Protein AF-A0A419F2Y9-F1 (afdb_monomer_lite)

Radius of gyration: 40.82 Å; chains: 1; bounding box: 80×75×94 Å

Sequence (169 aa):
MIDKDDFYKIDESPDYITRRKIWKKVERNIKPAGITFMNIHDSRSFYFGMAASFVLVFFLIGVYTSARALLYEVKPEEIKLNTAYQSAINEFERVVPSVISNIPQTSIRRSVVASKMEELNYINQAIDELKKENLNHDLSPLKQVSLRQLYINKLKTLQDILEQGEVTI

Secondary structure (DSSP, 8-state):
---GGGSS-GGGSPPHHHHHHHHHHHHHHS----S-SSHHHHHHHHHHHHHHHHHHHHHHHHHHHHHHHHHHHSS-HHHHHHHHHHHHHHHHHHHHHHHHHHS-TT-HHHHHHHH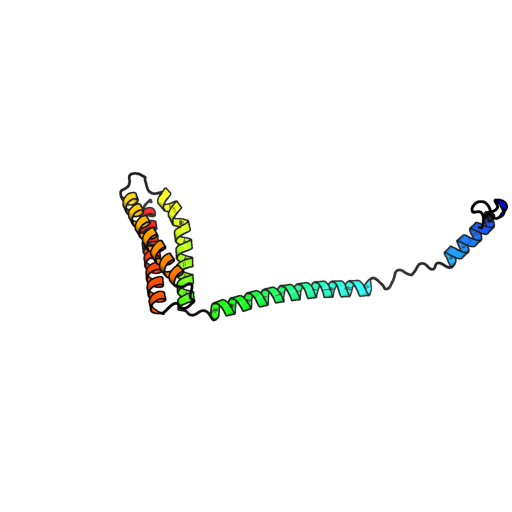HHHHHHHHHHHHHHHHHHGGGS---HHHHHHHHHHHHHHHHHHHHHHHHHH---

pLDDT: mean 75.85, std 11.87, range [41.72, 93.0]

Structure (mmCIF, N/CA/C/O backbone):
data_AF-A0A419F2Y9-F1
#
_entry.id   AF-A0A419F2Y9-F1
#
loop_
_atom_site.group_PDB
_atom_site.id
_atom_site.type_symbol
_atom_site.label_atom_id
_atom_site.label_alt_id
_atom_site.label_comp_id
_atom_site.label_asym_id
_atom_site.label_entity_id
_atom_site.label_seq_id
_atom_site.pdbx_PDB_ins_code
_atom_site.Cartn_x
_atom_site.Cartn_y
_atom_site.Cartn_z
_atom_site.occupancy
_atom_site.B_iso_or_equiv
_atom_site.auth_seq_id
_atom_site.auth_comp_id
_atom_site.auth_asym_id
_atom_site.auth_atom_id
_atom_site.pdbx_PDB_model_num
ATOM 1 N N . MET A 1 1 ? 48.147 50.603 -45.386 1.00 49.50 1 MET A N 1
ATOM 2 C CA . MET A 1 1 ? 46.690 50.548 -45.137 1.00 49.50 1 MET A CA 1
ATOM 3 C C . MET A 1 1 ? 46.022 51.067 -46.391 1.00 49.50 1 MET A C 1
ATOM 5 O O . MET A 1 1 ? 46.411 52.136 -46.832 1.00 49.50 1 MET A O 1
ATOM 9 N N . ILE A 1 2 ? 45.139 50.282 -47.011 1.00 53.03 2 ILE A N 1
ATOM 10 C CA . ILE A 1 2 ? 44.300 50.777 -48.111 1.00 53.03 2 ILE A CA 1
ATOM 11 C C . ILE A 1 2 ? 43.199 51.615 -47.462 1.00 53.03 2 ILE A C 1
ATOM 13 O O . ILE A 1 2 ? 42.577 51.149 -46.504 1.00 53.03 2 ILE A O 1
ATOM 17 N N . ASP A 1 3 ? 43.036 52.848 -47.930 1.00 58.25 3 ASP A N 1
ATOM 18 C CA . ASP A 1 3 ? 42.039 53.781 -47.417 1.00 58.25 3 ASP A CA 1
ATOM 19 C C . ASP A 1 3 ? 40.632 53.277 -47.767 1.00 58.25 3 ASP A C 1
ATOM 21 O O . ASP A 1 3 ? 40.381 52.841 -48.893 1.00 58.25 3 ASP A O 1
ATOM 25 N N . LYS A 1 4 ? 39.728 53.238 -46.784 1.00 59.19 4 LYS A N 1
ATOM 26 C CA . LYS A 1 4 ? 38.408 52.598 -46.947 1.00 59.19 4 LYS A CA 1
ATOM 27 C C . LYS A 1 4 ? 37.467 53.411 -47.833 1.00 59.19 4 LYS A C 1
ATOM 29 O O . LYS A 1 4 ? 36.574 52.823 -48.440 1.00 59.19 4 LYS A O 1
ATOM 34 N N . ASP A 1 5 ? 37.697 54.716 -47.922 1.00 60.28 5 ASP A N 1
ATOM 35 C CA . ASP A 1 5 ? 36.825 55.644 -48.642 1.00 60.28 5 ASP A CA 1
ATOM 36 C C . ASP A 1 5 ? 37.196 55.785 -50.128 1.00 60.28 5 ASP A C 1
ATOM 38 O O . ASP A 1 5 ? 36.435 56.361 -50.898 1.00 60.28 5 ASP A O 1
ATOM 42 N N . ASP A 1 6 ? 38.320 55.194 -50.551 1.00 57.56 6 ASP A N 1
ATOM 43 C CA . ASP A 1 6 ? 38.863 55.295 -51.916 1.00 57.56 6 ASP A CA 1
ATOM 44 C C . ASP A 1 6 ? 38.700 53.988 -52.722 1.00 57.56 6 ASP A C 1
ATOM 46 O O . ASP A 1 6 ? 39.213 53.844 -53.831 1.00 57.56 6 ASP A O 1
ATOM 50 N N . PHE A 1 7 ? 38.001 52.995 -52.157 1.00 60.75 7 PHE A N 1
ATOM 51 C CA . PHE A 1 7 ? 37.878 51.667 -52.769 1.00 60.75 7 PHE A CA 1
ATOM 52 C C . PHE A 1 7 ? 36.876 51.616 -53.932 1.00 60.75 7 PHE A C 1
ATOM 54 O O . PHE A 1 7 ? 36.939 50.698 -54.745 1.00 60.75 7 PHE A O 1
ATOM 61 N N . TYR A 1 8 ? 35.953 52.577 -54.008 1.00 62.91 8 TYR A N 1
ATOM 62 C CA . TYR A 1 8 ? 34.995 52.683 -55.104 1.00 62.91 8 TYR A CA 1
ATOM 63 C C . TYR A 1 8 ? 34.907 54.129 -55.560 1.00 62.91 8 TYR A C 1
ATOM 65 O O . TYR A 1 8 ? 34.386 54.984 -54.840 1.00 62.91 8 TYR A O 1
ATOM 73 N N . LYS A 1 9 ? 35.374 54.407 -56.774 1.00 62.81 9 LYS A N 1
ATOM 74 C CA . LYS A 1 9 ? 35.129 55.711 -57.391 1.00 62.81 9 LYS A CA 1
ATOM 75 C C . LYS A 1 9 ? 33.689 55.756 -57.908 1.00 62.81 9 LYS A C 1
ATOM 77 O O . LYS A 1 9 ? 33.123 54.746 -58.322 1.00 62.81 9 LYS A O 1
ATOM 82 N N . ILE A 1 10 ? 33.049 56.925 -57.852 1.00 59.78 10 ILE A N 1
ATOM 83 C CA . ILE A 1 10 ? 31.621 57.094 -58.202 1.00 59.78 10 ILE A CA 1
ATOM 84 C C . ILE A 1 10 ? 31.335 56.674 -59.666 1.00 59.78 10 ILE A C 1
ATOM 86 O O . ILE A 1 10 ? 30.229 56.234 -59.990 1.00 59.78 10 ILE A O 1
ATOM 90 N N . ASP A 1 11 ? 32.347 56.732 -60.533 1.00 61.72 11 ASP A N 1
ATOM 91 C CA . ASP A 1 11 ? 32.336 56.323 -61.942 1.00 61.72 11 ASP A CA 1
ATOM 92 C C . ASP A 1 11 ? 32.573 54.817 -62.182 1.00 61.72 11 ASP A C 1
ATOM 94 O O . ASP A 1 11 ? 32.365 54.336 -63.295 1.00 61.72 11 ASP A O 1
ATOM 98 N N . GLU A 1 12 ? 32.931 54.043 -61.155 1.00 64.94 12 GLU A N 1
ATOM 99 C CA . GLU A 1 12 ? 33.099 52.583 -61.241 1.00 64.94 12 GLU A CA 1
ATOM 100 C C . GLU A 1 12 ? 31.781 51.819 -61.036 1.00 64.94 12 GLU A C 1
ATOM 102 O O . GLU A 1 12 ? 31.725 50.591 -61.160 1.00 64.94 12 GLU A O 1
ATOM 107 N N . SER A 1 13 ? 30.685 52.529 -60.746 1.00 69.19 13 SER A N 1
ATOM 108 C CA . SER A 1 13 ? 29.366 51.910 -60.646 1.00 69.19 13 SER A CA 1
ATOM 109 C C . SER A 1 13 ? 28.850 51.506 -62.040 1.00 69.19 13 SER A C 1
ATOM 111 O O . SER A 1 13 ? 28.783 52.330 -62.954 1.00 69.19 13 SER A O 1
ATOM 113 N N . PRO A 1 14 ? 28.480 50.228 -62.262 1.00 73.19 14 PRO A N 1
ATOM 114 C CA . PRO A 1 14 ? 28.051 49.780 -63.578 1.00 73.19 14 PRO A CA 1
ATOM 115 C C . PRO A 1 14 ? 26.749 50.472 -63.983 1.00 73.19 14 PRO A C 1
ATOM 117 O O . PRO A 1 14 ? 25.767 50.472 -63.233 1.00 73.19 14 PRO A O 1
ATOM 120 N N . ASP A 1 15 ? 26.726 50.985 -65.214 1.00 78.19 15 ASP A N 1
ATOM 121 C CA . ASP A 1 15 ? 25.536 51.596 -65.799 1.00 78.19 15 ASP A CA 1
ATOM 122 C C . ASP A 1 15 ? 24.324 50.639 -65.754 1.00 78.19 15 ASP A C 1
ATOM 124 O O . ASP A 1 15 ? 24.452 49.406 -65.697 1.00 78.19 15 ASP A O 1
ATOM 128 N N . TYR A 1 16 ? 23.114 51.201 -65.767 1.00 80.75 16 TYR A N 1
ATOM 129 C CA . TYR A 1 16 ? 21.852 50.482 -65.596 1.00 80.75 16 TYR A CA 1
ATOM 130 C C . TYR A 1 16 ? 21.733 49.260 -66.518 1.00 80.75 16 TYR A C 1
ATOM 132 O O . TYR A 1 16 ? 21.323 48.179 -66.078 1.00 80.75 16 TYR A O 1
ATOM 140 N N . ILE A 1 17 ? 22.159 49.399 -67.775 1.00 83.56 17 ILE A N 1
ATOM 141 C CA . ILE A 1 17 ? 22.126 48.322 -68.772 1.00 83.56 17 ILE A CA 1
ATOM 142 C C . ILE A 1 17 ? 23.063 47.174 -68.370 1.00 83.56 17 ILE A C 1
ATOM 144 O O . ILE A 1 17 ? 22.689 45.998 -68.453 1.00 83.56 17 ILE A O 1
ATOM 148 N N . THR A 1 18 ? 24.266 47.499 -67.901 1.00 82.06 18 THR A N 1
ATOM 149 C CA . THR A 1 18 ? 25.287 46.529 -67.485 1.00 82.06 18 THR A CA 1
ATOM 150 C C . THR A 1 18 ? 24.846 45.779 -66.233 1.00 82.06 18 THR A C 1
ATOM 152 O O . THR A 1 18 ? 24.871 44.547 -66.209 1.00 82.06 18 THR A O 1
ATOM 155 N N . ARG A 1 19 ? 24.317 46.492 -65.235 1.00 84.12 19 ARG A N 1
ATOM 156 C CA . ARG A 1 19 ? 23.750 45.903 -64.014 1.00 84.12 19 ARG A CA 1
ATOM 157 C C . ARG A 1 19 ? 22.607 44.932 -64.315 1.00 84.12 19 ARG A C 1
ATOM 159 O O . ARG A 1 19 ? 22.571 43.837 -63.758 1.00 84.12 19 ARG A O 1
ATOM 166 N N . ARG A 1 20 ? 21.704 45.282 -65.238 1.00 85.69 20 ARG A N 1
ATOM 167 C CA . ARG A 1 20 ? 20.599 44.397 -65.646 1.00 85.69 20 ARG A CA 1
ATOM 168 C C . ARG A 1 20 ? 21.101 43.131 -66.344 1.00 85.69 20 ARG A C 1
ATOM 170 O O . ARG A 1 20 ? 20.561 42.052 -66.108 1.00 85.69 20 ARG A O 1
ATOM 177 N N . LYS A 1 21 ? 22.144 43.234 -67.177 1.00 84.94 21 LYS A N 1
ATOM 178 C CA . LYS A 1 21 ? 22.781 42.065 -67.811 1.00 84.94 21 LYS A CA 1
ATOM 179 C C . LYS A 1 21 ? 23.440 41.149 -66.781 1.00 84.94 21 LYS A C 1
ATOM 181 O O . LYS A 1 21 ? 23.283 39.935 -66.892 1.00 84.94 21 LYS A O 1
ATOM 186 N N . ILE A 1 22 ? 24.131 41.714 -65.788 1.00 84.06 22 ILE A N 1
ATOM 187 C CA . ILE A 1 22 ? 24.742 40.951 -64.689 1.00 84.06 22 ILE A CA 1
ATOM 188 C C . ILE A 1 22 ? 23.655 40.209 -63.911 1.00 84.06 22 ILE A C 1
ATOM 190 O O . ILE A 1 22 ? 23.729 38.988 -63.800 1.00 84.06 22 ILE A O 1
ATOM 194 N N . TRP A 1 23 ? 22.600 40.904 -63.477 1.00 84.44 23 TRP A N 1
ATOM 195 C CA . TRP A 1 23 ? 21.504 40.283 -62.731 1.00 84.44 23 TRP A CA 1
ATOM 196 C C . TRP A 1 23 ? 20.787 39.187 -63.513 1.00 84.44 23 TRP A C 1
ATOM 198 O O . TRP A 1 23 ? 20.579 38.105 -62.979 1.00 84.44 23 TRP A O 1
ATOM 208 N N . LYS A 1 24 ? 20.518 39.399 -64.804 1.00 82.56 24 LYS A N 1
ATOM 209 C CA . LYS A 1 24 ? 19.914 38.372 -65.664 1.00 82.56 24 LYS A CA 1
ATOM 210 C C . LYS A 1 24 ? 20.816 37.142 -65.826 1.00 82.56 24 LYS A C 1
ATOM 212 O O . LYS A 1 24 ? 20.329 36.029 -65.998 1.00 82.56 24 LYS A O 1
ATOM 217 N N . LYS A 1 25 ? 22.140 37.325 -65.791 1.00 82.12 25 LYS A N 1
ATOM 218 C CA . LYS A 1 25 ? 23.118 36.229 -65.868 1.00 82.12 25 LYS A CA 1
ATOM 219 C C . LYS A 1 25 ? 23.219 35.474 -64.540 1.00 82.12 25 LYS A C 1
ATOM 221 O O . LYS A 1 25 ? 23.342 34.255 -64.560 1.00 82.12 25 LYS A O 1
ATOM 226 N N . VAL A 1 26 ? 23.128 36.185 -63.417 1.00 78.75 26 VAL A N 1
ATOM 227 C CA . VAL A 1 26 ? 23.051 35.609 -62.067 1.00 78.75 26 VAL A CA 1
ATOM 228 C C . VAL A 1 26 ? 21.770 34.792 -61.924 1.00 78.75 26 VAL A C 1
ATOM 230 O O . VAL A 1 26 ? 21.848 33.608 -61.630 1.00 78.75 26 VAL A O 1
ATOM 233 N N . GLU A 1 27 ? 20.618 35.365 -62.259 1.00 77.44 27 GLU A N 1
ATOM 234 C CA . GLU A 1 27 ? 19.319 34.684 -62.241 1.00 77.44 27 GLU A CA 1
ATOM 235 C C . GLU A 1 27 ? 19.310 33.432 -63.131 1.00 77.44 27 GLU A C 1
ATOM 237 O O . GLU A 1 27 ? 18.818 32.384 -62.732 1.00 77.44 27 GLU A O 1
ATOM 242 N N . ARG A 1 28 ? 19.935 33.493 -64.315 1.00 73.75 28 ARG A N 1
ATOM 243 C CA . ARG A 1 28 ? 20.032 32.335 -65.218 1.00 73.75 28 ARG A CA 1
ATOM 244 C C . ARG A 1 28 ? 20.967 31.230 -64.709 1.00 73.75 28 ARG A C 1
ATOM 246 O O . ARG A 1 28 ? 20.802 30.076 -65.098 1.00 73.75 28 ARG A O 1
ATOM 253 N N . ASN A 1 29 ? 21.968 31.575 -63.901 1.00 71.69 29 ASN A N 1
ATOM 254 C CA . ASN A 1 29 ? 22.950 30.625 -63.369 1.00 71.69 29 ASN A CA 1
ATOM 255 C C . ASN A 1 29 ? 22.582 30.098 -61.978 1.00 71.69 29 ASN A C 1
ATOM 257 O O . ASN A 1 29 ? 23.028 29.014 -61.603 1.00 71.69 29 ASN A O 1
ATOM 261 N N . ILE A 1 30 ? 21.736 30.814 -61.239 1.00 69.88 30 ILE A N 1
ATOM 262 C CA . ILE A 1 30 ? 21.064 30.295 -60.054 1.00 69.88 30 ILE A CA 1
ATOM 263 C C . ILE A 1 30 ? 19.905 29.439 -60.562 1.00 69.88 30 ILE A C 1
ATOM 265 O O . ILE A 1 30 ? 18.776 29.895 -60.713 1.00 69.88 30 ILE A O 1
ATOM 269 N N . LYS A 1 31 ? 20.186 28.170 -60.872 1.00 61.38 31 LYS A N 1
ATOM 270 C CA . LYS A 1 31 ? 19.106 27.192 -61.025 1.00 61.38 31 LYS A CA 1
ATOM 271 C C . LYS A 1 31 ? 18.320 27.198 -59.707 1.00 61.38 31 LYS A C 1
ATOM 273 O O . LYS A 1 31 ? 18.958 26.998 -58.670 1.00 61.38 31 LYS A O 1
ATOM 278 N N . PRO A 1 32 ? 16.987 27.389 -59.693 1.00 59.78 32 PRO A N 1
ATOM 279 C CA . PRO A 1 32 ? 16.234 27.036 -58.503 1.00 59.78 32 PRO A CA 1
ATOM 280 C C . PRO A 1 32 ? 16.514 25.553 -58.274 1.00 59.78 32 PRO A C 1
ATOM 282 O O . PRO A 1 32 ? 16.298 24.736 -59.173 1.00 59.78 32 PRO A O 1
ATOM 285 N N . ALA A 1 33 ? 17.101 25.213 -57.126 1.00 57.31 33 ALA A N 1
ATOM 286 C CA . ALA A 1 33 ? 17.234 23.823 -56.728 1.00 57.31 33 ALA A CA 1
ATOM 287 C C . ALA A 1 33 ? 15.823 23.232 -56.799 1.00 57.31 33 ALA A C 1
ATOM 289 O O . ALA A 1 33 ? 14.927 23.684 -56.087 1.00 57.31 33 ALA A O 1
ATOM 290 N N . GLY A 1 34 ? 15.598 22.331 -57.758 1.00 52.28 34 GLY A N 1
ATOM 291 C CA . GLY A 1 34 ? 14.286 21.750 -57.989 1.00 52.28 34 GLY A CA 1
ATOM 292 C C . GLY A 1 34 ? 13.771 21.179 -56.677 1.00 52.28 34 GLY A C 1
ATOM 293 O O . GLY A 1 34 ? 14.432 20.342 -56.065 1.00 52.28 34 GLY A O 1
ATOM 294 N N . ILE A 1 35 ? 12.611 21.657 -56.234 1.00 58.84 35 ILE A N 1
ATOM 295 C CA . ILE A 1 35 ? 11.915 21.156 -55.050 1.00 58.84 35 ILE A CA 1
ATOM 296 C C . ILE A 1 35 ? 11.351 19.786 -55.407 1.00 58.84 35 ILE A C 1
ATOM 298 O O . ILE A 1 35 ? 10.186 19.640 -55.749 1.00 58.84 35 ILE A O 1
ATOM 302 N N . THR A 1 36 ? 12.195 18.769 -55.401 1.00 55.53 36 THR A N 1
ATOM 303 C CA . THR A 1 36 ? 11.766 17.377 -55.509 1.00 55.53 36 THR A CA 1
ATOM 304 C C . THR A 1 36 ? 12.929 16.533 -55.023 1.00 55.53 36 THR A C 1
ATOM 306 O O . THR A 1 36 ? 14.052 16.797 -55.420 1.00 55.53 36 THR A O 1
ATOM 309 N N . PHE A 1 37 ? 12.654 15.560 -54.153 1.00 50.97 37 PHE A N 1
ATOM 310 C CA . PHE A 1 37 ? 13.553 14.548 -53.561 1.00 50.97 37 PHE A CA 1
ATOM 311 C C . PHE A 1 37 ? 13.876 14.658 -52.061 1.00 50.97 37 PHE A C 1
ATOM 313 O O . PHE A 1 37 ? 14.186 13.620 -51.486 1.00 50.97 37 PHE A O 1
ATOM 320 N N . MET A 1 38 ? 13.683 15.792 -51.370 1.00 50.91 38 MET A N 1
ATOM 321 C CA . MET A 1 38 ? 13.894 15.822 -49.902 1.00 50.91 38 MET A CA 1
ATOM 322 C C . MET A 1 38 ? 12.679 15.378 -49.060 1.00 50.91 38 MET A C 1
ATOM 324 O O . MET A 1 38 ? 12.865 14.868 -47.964 1.00 50.91 38 MET A O 1
ATOM 328 N N . ASN A 1 39 ? 11.447 15.423 -49.586 1.00 52.47 39 ASN A N 1
ATOM 329 C CA . ASN A 1 39 ? 10.238 15.118 -48.789 1.00 52.47 39 ASN A CA 1
ATOM 330 C C . ASN A 1 39 ? 9.806 13.634 -48.763 1.00 52.47 39 ASN A C 1
ATOM 332 O O . ASN A 1 39 ? 8.973 13.242 -47.943 1.00 52.47 39 ASN A O 1
ATOM 336 N N . ILE A 1 40 ? 10.331 12.785 -49.654 1.00 55.88 40 ILE A N 1
ATOM 337 C CA . ILE A 1 40 ? 9.897 11.373 -49.759 1.00 55.88 40 ILE A CA 1
ATOM 338 C C . ILE A 1 40 ? 10.677 10.473 -48.787 1.00 55.88 40 ILE A C 1
ATOM 340 O O . ILE A 1 40 ? 10.147 9.475 -48.301 1.00 55.88 40 ILE A O 1
ATOM 344 N N . HIS A 1 41 ? 11.925 10.830 -48.475 1.00 54.81 41 HIS A N 1
ATOM 345 C CA . HIS A 1 41 ? 12.741 10.076 -47.524 1.00 54.81 41 HIS A CA 1
ATOM 346 C C . HIS A 1 41 ? 12.406 10.438 -46.069 1.00 54.81 41 HIS A C 1
ATOM 348 O O . HIS A 1 41 ? 12.354 9.551 -45.221 1.00 54.81 41 HIS A O 1
ATOM 354 N N . ASP A 1 42 ? 12.090 11.712 -45.811 1.00 58.91 42 ASP A N 1
ATOM 355 C CA . ASP A 1 42 ? 11.847 12.248 -44.465 1.00 58.91 42 ASP A CA 1
ATOM 356 C C . ASP A 1 42 ? 10.512 11.772 -43.856 1.00 58.91 42 ASP A C 1
ATOM 358 O O . ASP A 1 42 ? 10.394 11.470 -42.667 1.00 58.91 42 ASP A O 1
ATOM 362 N N . SER A 1 43 ? 9.496 11.587 -44.703 1.00 63.59 43 SER A N 1
ATOM 363 C CA . SER A 1 43 ? 8.190 11.072 -44.278 1.00 63.59 43 SER A CA 1
ATOM 364 C C . SER A 1 43 ? 8.254 9.605 -43.843 1.00 63.59 43 SER A C 1
AT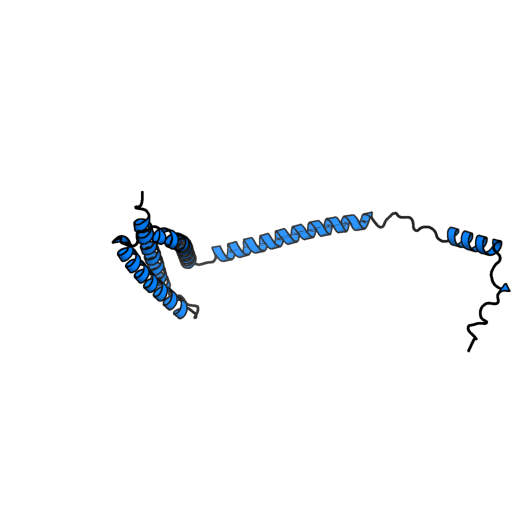OM 366 O O . SER A 1 43 ? 7.617 9.230 -42.862 1.00 63.59 43 SER A O 1
ATOM 368 N N . ARG A 1 44 ? 9.066 8.765 -44.501 1.00 71.06 44 ARG A N 1
ATOM 369 C CA . ARG A 1 44 ? 9.251 7.360 -44.093 1.00 71.06 44 ARG A CA 1
ATOM 370 C C . ARG A 1 44 ? 9.933 7.256 -42.732 1.00 71.06 44 ARG A C 1
ATOM 372 O O . ARG A 1 44 ? 9.448 6.513 -41.884 1.00 71.06 44 ARG A O 1
ATOM 379 N N . SER A 1 45 ? 11.005 8.016 -42.500 1.00 71.25 45 SER A N 1
ATOM 380 C CA . SER A 1 45 ? 11.664 8.082 -41.188 1.00 71.25 45 SER A CA 1
ATOM 381 C C . SER A 1 45 ? 10.732 8.597 -40.094 1.00 71.25 45 SER A C 1
ATOM 383 O O . SER A 1 45 ? 10.785 8.089 -38.976 1.00 71.25 45 SER A O 1
ATOM 385 N N . PHE A 1 46 ? 9.825 9.524 -40.415 1.00 74.12 46 PHE A N 1
ATOM 386 C CA . PHE A 1 46 ? 8.802 9.991 -39.481 1.00 74.12 46 PHE A CA 1
ATOM 387 C C . PHE A 1 46 ? 7.829 8.871 -39.064 1.00 74.12 46 PHE A C 1
ATOM 389 O O . PHE A 1 46 ? 7.605 8.664 -37.870 1.00 74.12 46 PHE A O 1
ATOM 396 N N . TYR A 1 47 ? 7.315 8.079 -40.015 1.00 81.06 47 TYR A N 1
ATOM 397 C CA . TYR A 1 47 ? 6.450 6.931 -39.700 1.00 81.06 47 TYR A CA 1
ATOM 398 C C . TYR A 1 47 ? 7.189 5.831 -38.929 1.00 81.06 47 TYR A C 1
ATOM 400 O O . TYR A 1 47 ? 6.627 5.261 -37.992 1.00 81.06 47 TYR A O 1
ATOM 408 N N . PHE A 1 48 ? 8.454 5.559 -39.265 1.00 83.62 48 PHE A N 1
ATOM 409 C CA . PHE A 1 48 ? 9.279 4.615 -38.506 1.00 83.62 48 PHE A CA 1
ATOM 410 C C . PHE A 1 48 ? 9.551 5.103 -37.077 1.00 83.62 48 PHE A C 1
ATOM 412 O O . PHE A 1 48 ? 9.482 4.302 -36.148 1.00 83.62 48 PHE A O 1
ATOM 419 N N . GLY A 1 49 ? 9.789 6.402 -36.874 1.00 81.38 49 GLY A N 1
ATOM 420 C CA . GLY A 1 49 ? 9.954 6.997 -35.544 1.00 81.38 49 GLY A CA 1
ATOM 421 C C . GLY A 1 49 ? 8.685 6.913 -34.691 1.00 81.38 49 GLY A C 1
ATOM 422 O O . GLY A 1 49 ? 8.737 6.564 -33.509 1.00 81.38 49 GLY A O 1
ATOM 423 N N . MET A 1 50 ? 7.525 7.159 -35.304 1.00 86.06 50 MET A N 1
ATOM 424 C CA . MET A 1 50 ? 6.228 7.011 -34.643 1.00 86.06 50 MET A CA 1
ATOM 425 C C . MET A 1 50 ? 5.947 5.544 -34.277 1.00 86.06 50 MET A C 1
ATOM 427 O O . MET A 1 50 ? 5.583 5.254 -33.138 1.00 86.06 50 MET A O 1
ATOM 431 N N . ALA A 1 51 ? 6.192 4.602 -35.193 1.00 88.81 51 ALA A N 1
ATOM 432 C CA . ALA A 1 51 ? 6.057 3.172 -34.920 1.00 88.81 51 ALA A CA 1
ATOM 433 C C . ALA A 1 51 ? 7.007 2.704 -33.804 1.00 88.81 51 ALA A C 1
ATOM 435 O O . ALA A 1 51 ? 6.582 1.994 -32.895 1.00 88.81 51 ALA A O 1
ATOM 436 N N . ALA A 1 52 ? 8.266 3.151 -33.817 1.00 90.00 52 ALA A N 1
ATOM 437 C CA . ALA A 1 52 ? 9.239 2.836 -32.772 1.00 90.00 52 ALA A CA 1
ATOM 438 C C . ALA A 1 52 ? 8.805 3.364 -31.397 1.00 90.00 52 ALA A C 1
ATOM 440 O O . ALA A 1 52 ? 8.997 2.683 -30.392 1.00 90.00 52 ALA A O 1
ATOM 441 N N . SER A 1 53 ? 8.160 4.532 -31.352 1.00 89.62 53 SER A N 1
ATOM 442 C CA . SER A 1 53 ? 7.611 5.101 -30.118 1.00 89.62 53 SER A CA 1
ATOM 443 C C . SER A 1 53 ? 6.477 4.239 -29.559 1.00 89.62 53 SER A C 1
ATOM 445 O O . SER A 1 53 ? 6.470 3.937 -28.368 1.00 89.62 53 SER A O 1
ATOM 447 N N . PHE A 1 54 ? 5.564 3.762 -30.411 1.00 91.31 54 PHE A N 1
ATOM 448 C CA . PHE A 1 54 ? 4.531 2.814 -29.985 1.00 91.31 54 PHE A CA 1
ATOM 449 C C . PHE A 1 54 ? 5.132 1.498 -29.490 1.00 91.31 54 PHE A C 1
ATOM 451 O O . PHE A 1 54 ? 4.739 1.018 -28.430 1.00 91.31 54 PHE A O 1
ATOM 458 N N . VAL A 1 55 ? 6.119 0.942 -30.198 1.00 91.94 55 VAL A N 1
ATOM 459 C CA . VAL A 1 55 ? 6.824 -0.276 -29.766 1.00 91.94 55 VAL A CA 1
ATOM 460 C C . VAL A 1 55 ? 7.487 -0.072 -28.404 1.00 91.94 55 VAL A C 1
ATOM 462 O O . VAL A 1 55 ? 7.355 -0.931 -27.540 1.00 91.94 55 VAL A O 1
ATOM 465 N N . LEU A 1 56 ? 8.132 1.073 -28.172 1.00 92.19 56 LEU A N 1
ATOM 466 C CA . LEU A 1 56 ? 8.728 1.414 -26.878 1.00 92.19 56 LEU A CA 1
ATOM 467 C C . LEU A 1 56 ? 7.683 1.516 -25.767 1.00 92.19 56 LEU A C 1
ATOM 469 O O . LEU A 1 56 ? 7.895 0.983 -24.682 1.00 92.19 56 LEU A O 1
ATOM 473 N N . VAL A 1 57 ? 6.545 2.160 -26.030 1.00 92.81 57 VAL A N 1
ATOM 474 C CA . VAL A 1 57 ? 5.450 2.274 -25.057 1.00 92.81 57 VAL A CA 1
ATOM 475 C C . VAL A 1 57 ? 4.892 0.894 -24.711 1.00 92.81 57 VAL A C 1
ATOM 477 O O . VAL A 1 57 ? 4.792 0.556 -23.533 1.00 92.81 57 VAL A O 1
ATOM 480 N N . PHE A 1 58 ? 4.588 0.063 -25.710 1.00 91.19 58 PHE A N 1
ATOM 481 C CA . PHE A 1 58 ? 4.103 -1.297 -25.471 1.00 91.19 58 PHE A CA 1
ATOM 482 C C . PHE A 1 58 ? 5.148 -2.174 -24.783 1.00 91.19 58 PHE A C 1
ATOM 484 O O . PHE A 1 58 ? 4.792 -2.964 -23.912 1.00 91.19 58 PHE A O 1
ATOM 491 N N . PHE A 1 59 ? 6.429 -2.003 -25.106 1.00 93.00 59 PHE A N 1
ATOM 492 C CA . PHE A 1 59 ? 7.519 -2.690 -24.427 1.00 93.00 59 PHE A CA 1
ATOM 493 C C . PHE A 1 59 ? 7.605 -2.284 -22.953 1.00 93.00 59 PHE A C 1
ATOM 495 O O . PHE A 1 59 ? 7.645 -3.152 -22.088 1.00 93.00 59 PHE A O 1
ATOM 502 N N . LEU A 1 60 ? 7.556 -0.987 -22.639 1.00 91.44 60 LEU A N 1
ATOM 503 C CA . LEU A 1 60 ? 7.568 -0.497 -21.258 1.00 91.44 60 LEU A CA 1
ATOM 504 C C . LEU A 1 60 ? 6.354 -0.991 -20.465 1.00 91.44 60 LEU A C 1
ATOM 506 O O . LEU A 1 60 ? 6.506 -1.428 -19.326 1.00 91.44 60 LEU A O 1
ATOM 510 N N . ILE A 1 61 ? 5.163 -0.986 -21.069 1.00 91.25 61 ILE A N 1
ATOM 511 C CA . ILE A 1 61 ? 3.948 -1.537 -20.452 1.00 91.25 61 ILE A CA 1
ATOM 512 C C . ILE A 1 61 ? 4.093 -3.051 -20.240 1.00 91.25 61 ILE A C 1
ATOM 514 O O . ILE A 1 61 ? 3.757 -3.558 -19.169 1.00 91.25 61 ILE A O 1
ATOM 518 N N . GLY A 1 62 ? 4.622 -3.779 -21.224 1.00 85.62 62 GLY A N 1
ATOM 519 C CA . GLY A 1 62 ? 4.866 -5.219 -21.145 1.00 85.62 62 GLY A CA 1
ATOM 520 C C . GLY A 1 62 ? 5.867 -5.585 -20.049 1.00 85.62 62 GLY A C 1
ATOM 521 O O . GLY A 1 62 ? 5.605 -6.473 -19.240 1.00 85.62 62 GLY A O 1
ATOM 522 N N . VAL A 1 63 ? 6.978 -4.852 -19.956 1.00 88.50 63 VAL A N 1
ATOM 523 C CA . VAL A 1 63 ? 7.975 -5.010 -18.889 1.00 88.50 63 VAL A CA 1
ATOM 524 C C . VAL A 1 63 ? 7.360 -4.685 -17.532 1.00 88.50 63 VAL A C 1
ATOM 526 O O . VAL A 1 63 ? 7.511 -5.471 -16.603 1.00 88.50 63 VAL A O 1
ATOM 529 N N . TYR A 1 64 ? 6.623 -3.579 -17.406 1.00 86.62 64 TYR A N 1
ATOM 530 C CA . TYR A 1 64 ? 5.980 -3.192 -16.150 1.00 86.62 64 TYR A CA 1
ATOM 531 C C . TYR A 1 64 ? 4.967 -4.240 -15.670 1.00 86.62 64 TYR A C 1
ATOM 533 O O . TYR A 1 64 ? 4.983 -4.645 -14.508 1.00 86.62 64 TYR A O 1
ATOM 541 N N . THR A 1 65 ? 4.101 -4.711 -16.566 1.00 82.38 65 THR A N 1
ATOM 542 C CA . THR A 1 65 ? 3.074 -5.711 -16.247 1.00 82.38 65 THR A CA 1
ATOM 543 C C . THR A 1 65 ? 3.678 -7.075 -15.931 1.00 82.38 65 THR A C 1
ATOM 545 O O . THR A 1 65 ? 3.257 -7.698 -14.960 1.00 82.38 65 THR A O 1
ATOM 548 N N . SER A 1 66 ? 4.706 -7.504 -16.665 1.00 78.00 66 SER A N 1
ATOM 549 C CA . SER A 1 66 ? 5.407 -8.771 -16.415 1.00 78.00 66 SER A CA 1
ATOM 550 C C . SER A 1 66 ? 6.224 -8.725 -15.125 1.00 78.00 66 SER A C 1
ATOM 552 O O . SER A 1 66 ? 6.161 -9.652 -14.325 1.00 78.00 66 SER A O 1
ATOM 554 N N . ALA A 1 67 ? 6.939 -7.625 -14.867 1.00 72.81 67 ALA A N 1
ATOM 555 C CA . ALA A 1 67 ? 7.654 -7.421 -13.609 1.00 72.81 67 ALA A CA 1
ATOM 556 C C . ALA A 1 67 ? 6.683 -7.419 -12.426 1.00 72.81 67 ALA A C 1
ATOM 558 O O . ALA A 1 67 ? 6.950 -8.049 -11.405 1.00 72.81 67 ALA A O 1
ATOM 559 N N . ARG A 1 68 ? 5.518 -6.775 -12.574 1.00 71.44 68 ARG A N 1
ATOM 560 C CA . ARG A 1 68 ? 4.448 -6.841 -11.580 1.00 71.44 68 ARG A CA 1
ATOM 561 C C . ARG A 1 68 ? 3.981 -8.287 -11.400 1.00 71.44 68 ARG A C 1
ATOM 563 O O . ARG A 1 68 ? 4.017 -8.771 -10.279 1.00 71.44 68 ARG A O 1
ATOM 570 N N . ALA A 1 69 ? 3.605 -8.991 -12.462 1.00 67.94 69 ALA A N 1
ATOM 571 C CA . ALA A 1 69 ? 3.141 -10.376 -12.378 1.00 67.94 69 ALA A CA 1
ATOM 572 C C . ALA A 1 69 ? 4.152 -11.279 -11.652 1.00 67.94 69 ALA A C 1
ATOM 574 O O . ALA A 1 69 ? 3.785 -11.912 -10.669 1.00 67.94 69 ALA A O 1
ATOM 575 N N . LEU A 1 70 ? 5.435 -11.220 -12.018 1.00 67.38 70 LEU A N 1
ATOM 576 C CA . LEU A 1 70 ? 6.500 -11.975 -11.352 1.00 67.38 70 LEU A CA 1
ATOM 577 C C . LEU A 1 70 ? 6.658 -11.589 -9.874 1.00 67.38 70 LEU A C 1
ATOM 579 O O . LEU A 1 70 ? 6.754 -12.460 -9.014 1.00 67.38 70 LEU A O 1
ATOM 583 N N . LEU A 1 71 ? 6.619 -10.297 -9.538 1.00 63.75 71 LEU A N 1
ATOM 584 C CA . LEU A 1 71 ? 6.693 -9.839 -8.146 1.00 63.75 71 LEU A CA 1
ATOM 585 C C . LEU A 1 71 ? 5.479 -10.253 -7.305 1.00 63.75 71 LEU A C 1
ATOM 587 O O . LEU A 1 71 ? 5.603 -10.390 -6.089 1.00 63.75 71 LEU A O 1
ATOM 591 N N . TYR A 1 72 ? 4.300 -10.408 -7.908 1.00 57.56 72 TYR A N 1
ATOM 592 C CA . TYR A 1 72 ? 3.117 -10.906 -7.209 1.00 57.56 72 TYR A CA 1
ATOM 593 C C . TYR A 1 72 ? 3.120 -12.433 -7.124 1.00 57.56 72 TYR A C 1
ATOM 595 O O . TYR A 1 72 ? 2.754 -12.968 -6.085 1.00 57.56 72 TYR A O 1
ATOM 603 N N . GLU A 1 73 ? 3.567 -13.142 -8.156 1.00 57.84 73 GLU A N 1
ATOM 604 C CA . GLU A 1 73 ? 3.542 -14.603 -8.220 1.00 57.84 73 GLU A CA 1
ATOM 605 C C . GLU A 1 73 ? 4.600 -15.236 -7.303 1.00 57.84 73 GLU A C 1
ATOM 607 O O . GLU A 1 73 ? 4.273 -16.173 -6.574 1.00 57.84 73 GLU A O 1
ATOM 612 N N . VAL A 1 74 ? 5.793 -14.631 -7.212 1.00 57.06 74 VAL A N 1
ATOM 613 C CA . VAL A 1 74 ? 6.936 -15.097 -6.397 1.00 57.06 74 VAL A CA 1
ATOM 614 C C . VAL A 1 74 ? 6.770 -14.823 -4.893 1.00 57.06 74 VAL A C 1
ATOM 616 O O . VAL A 1 74 ? 7.510 -15.368 -4.075 1.00 57.06 74 VAL A O 1
ATOM 619 N N . LYS A 1 75 ? 5.789 -14.011 -4.473 1.00 59.78 75 LYS A N 1
ATOM 620 C CA . LYS A 1 75 ? 5.560 -13.783 -3.038 1.00 59.78 75 LYS A CA 1
ATOM 621 C C . LYS A 1 75 ? 5.029 -15.056 -2.357 1.00 59.78 75 LYS A C 1
ATOM 623 O O . LYS A 1 75 ? 4.044 -15.618 -2.850 1.00 59.78 75 LYS A O 1
ATOM 628 N N . PRO A 1 76 ? 5.605 -15.462 -1.205 1.00 67.56 76 PRO A N 1
ATOM 629 C CA . PRO A 1 76 ? 5.056 -16.516 -0.361 1.00 67.56 76 PRO A CA 1
ATOM 630 C C . PRO A 1 76 ? 3.574 -16.266 -0.078 1.00 67.56 76 PRO A C 1
ATOM 632 O O . PRO A 1 76 ? 3.159 -15.120 0.130 1.00 67.56 76 PRO A O 1
ATOM 635 N N . GLU A 1 77 ? 2.776 -17.332 -0.058 1.00 67.81 77 GLU A N 1
ATOM 636 C CA . GLU A 1 77 ? 1.325 -17.279 0.165 1.00 67.81 77 GLU A CA 1
ATOM 637 C C . GLU A 1 77 ? 0.957 -16.511 1.446 1.00 67.81 77 GLU A C 1
ATOM 639 O O . GLU A 1 77 ? 0.001 -15.738 1.472 1.00 67.81 77 GLU A O 1
ATOM 644 N N . GLU A 1 78 ? 1.802 -16.603 2.473 1.00 66.44 78 GLU A N 1
ATOM 645 C CA . GLU A 1 78 ? 1.650 -15.881 3.738 1.00 66.44 78 GLU A CA 1
ATOM 646 C C . GLU A 1 78 ? 1.712 -14.355 3.573 1.00 66.44 78 GLU A C 1
ATOM 648 O O . GLU A 1 78 ? 0.936 -13.62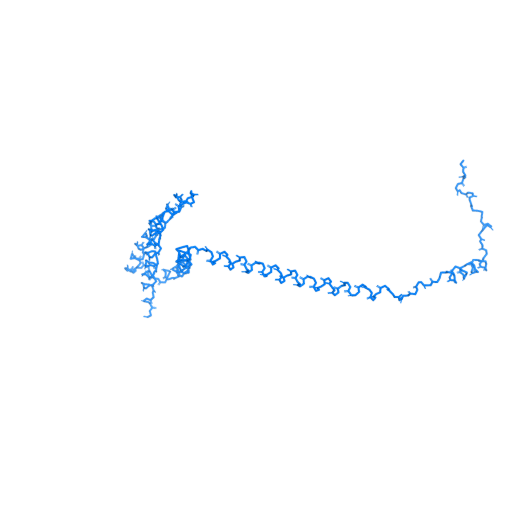0 4.186 1.00 66.44 78 GLU A O 1
ATOM 653 N N . ILE A 1 79 ? 2.585 -13.863 2.689 1.00 68.75 79 ILE A N 1
ATOM 654 C CA . ILE A 1 79 ? 2.703 -12.433 2.386 1.00 68.75 79 ILE A CA 1
ATOM 655 C C . ILE A 1 79 ? 1.496 -11.972 1.566 1.00 68.75 79 ILE A C 1
ATOM 657 O O . ILE A 1 79 ? 0.965 -10.892 1.825 1.00 68.75 79 ILE A O 1
ATOM 661 N N . LYS A 1 80 ? 1.020 -12.796 0.621 1.00 72.69 80 LYS A N 1
ATOM 662 C CA . LYS A 1 80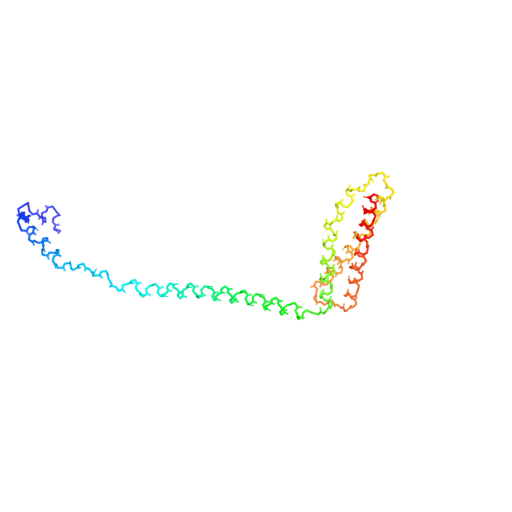 ? -0.193 -12.510 -0.165 1.00 72.69 80 LYS A CA 1
ATOM 663 C C . LYS A 1 80 ? -1.413 -12.358 0.747 1.00 72.69 80 LYS A C 1
ATOM 665 O O . LYS A 1 80 ? -2.130 -11.361 0.644 1.00 72.69 80 LYS A O 1
ATOM 670 N N . LEU A 1 81 ? -1.597 -13.278 1.694 1.00 75.38 81 LEU A N 1
ATOM 671 C CA . LEU A 1 81 ? -2.679 -13.212 2.679 1.00 75.38 81 LEU A CA 1
ATOM 672 C C . LEU A 1 81 ? -2.580 -11.959 3.554 1.00 75.38 81 LEU A C 1
ATOM 674 O O . LEU A 1 81 ? -3.563 -11.236 3.695 1.00 75.38 81 LEU A O 1
ATOM 678 N N . ASN A 1 82 ? -1.393 -11.638 4.072 1.00 76.12 82 ASN A N 1
ATOM 679 C CA . ASN A 1 82 ? -1.191 -10.423 4.864 1.00 76.12 82 ASN A CA 1
ATOM 680 C C . ASN A 1 82 ? -1.527 -9.151 4.068 1.00 76.12 82 ASN A C 1
ATOM 682 O O . ASN A 1 82 ? -2.162 -8.245 4.605 1.00 76.12 82 ASN A O 1
ATOM 686 N N . THR A 1 83 ? -1.161 -9.088 2.781 1.00 77.06 83 THR A N 1
ATOM 687 C CA . THR A 1 83 ? -1.528 -7.950 1.922 1.00 77.06 83 THR A CA 1
ATOM 688 C C . THR A 1 83 ? -3.031 -7.864 1.660 1.00 77.06 83 THR A C 1
ATOM 690 O O . THR A 1 83 ? -3.573 -6.761 1.641 1.00 77.06 83 THR A O 1
ATOM 693 N N . ALA A 1 84 ? -3.720 -8.999 1.512 1.00 80.75 84 ALA A N 1
ATOM 694 C CA . ALA A 1 84 ? -5.172 -9.027 1.352 1.00 80.75 84 ALA A CA 1
ATOM 695 C C . ALA A 1 84 ? -5.882 -8.530 2.621 1.00 80.75 84 ALA A C 1
ATOM 697 O O . ALA A 1 84 ? -6.755 -7.668 2.535 1.00 80.75 84 ALA A O 1
ATOM 698 N N . TYR A 1 85 ? -5.449 -8.991 3.799 1.00 81.56 85 TYR A N 1
ATOM 699 C CA . TYR A 1 85 ? -5.977 -8.517 5.078 1.00 81.56 85 TYR A CA 1
ATOM 700 C C . TYR A 1 85 ? -5.750 -7.018 5.282 1.00 81.56 85 TYR A C 1
ATOM 702 O O . TYR A 1 85 ? -6.680 -6.307 5.650 1.00 81.56 85 TYR A O 1
ATOM 710 N N . GLN A 1 86 ? -4.547 -6.516 4.993 1.00 83.12 86 GLN A N 1
ATOM 711 C CA . GLN A 1 86 ? -4.267 -5.078 5.045 1.00 83.12 86 GLN A CA 1
ATOM 712 C C . GLN A 1 86 ? -5.159 -4.285 4.086 1.00 83.12 86 GLN A C 1
ATOM 714 O O . GLN A 1 86 ? -5.679 -3.239 4.463 1.00 83.12 86 GLN A O 1
ATOM 719 N N . SER A 1 87 ? -5.362 -4.781 2.863 1.00 83.88 87 SER A N 1
ATOM 720 C CA . SER A 1 87 ? -6.248 -4.129 1.898 1.00 83.88 87 SER A CA 1
ATOM 721 C C . SER A 1 87 ? -7.686 -4.066 2.407 1.00 83.88 87 SER A C 1
ATOM 723 O O . SER A 1 87 ? -8.305 -3.013 2.310 1.00 83.88 87 SER A O 1
ATOM 725 N N . ALA A 1 88 ? -8.203 -5.158 2.976 1.00 79.19 88 ALA A N 1
ATOM 726 C CA . ALA A 1 88 ? -9.537 -5.178 3.568 1.00 79.19 88 ALA A CA 1
ATOM 727 C C . ALA A 1 88 ? -9.636 -4.178 4.728 1.00 79.19 88 ALA A C 1
ATOM 729 O O . ALA A 1 88 ? -10.525 -3.333 4.724 1.00 79.19 88 ALA A O 1
ATOM 730 N N . ILE A 1 89 ? -8.684 -4.210 5.669 1.00 85.50 89 ILE A N 1
ATOM 731 C CA . ILE A 1 89 ? -8.620 -3.283 6.810 1.00 85.50 89 ILE A CA 1
ATOM 732 C C . ILE A 1 89 ? -8.687 -1.830 6.340 1.00 85.50 89 ILE A C 1
ATOM 734 O O . ILE A 1 89 ? -9.470 -1.060 6.885 1.00 85.50 89 ILE A O 1
ATOM 738 N N . ASN A 1 90 ? -7.917 -1.471 5.312 1.00 86.00 90 ASN A N 1
ATOM 739 C CA . ASN A 1 90 ? -7.895 -0.108 4.788 1.00 86.00 90 ASN A CA 1
ATOM 740 C C . ASN A 1 90 ? -9.258 0.331 4.233 1.00 86.00 90 ASN A C 1
ATOM 742 O O . ASN A 1 90 ? -9.629 1.492 4.388 1.00 86.00 90 ASN A O 1
ATOM 746 N N . GLU A 1 91 ? -10.008 -0.563 3.585 1.00 83.88 91 GLU A N 1
ATOM 747 C CA . GLU A 1 91 ? -11.359 -0.236 3.114 1.00 83.88 91 GLU A CA 1
ATOM 748 C C . GLU A 1 91 ? -12.338 -0.080 4.286 1.00 83.88 91 GLU A C 1
ATOM 750 O O . GLU A 1 91 ? -13.094 0.889 4.325 1.00 83.88 91 GLU A O 1
ATOM 755 N N . PHE A 1 92 ? -12.271 -0.953 5.297 1.00 79.88 92 PHE A N 1
ATOM 756 C CA . PHE A 1 92 ? -13.079 -0.817 6.516 1.00 79.88 92 PHE A CA 1
ATOM 757 C C . PHE A 1 92 ? -12.779 0.496 7.261 1.00 79.88 92 PHE A C 1
ATOM 759 O O . PHE A 1 92 ? -13.699 1.225 7.632 1.00 79.88 92 PHE A O 1
ATOM 766 N N . GLU A 1 93 ? -11.504 0.855 7.424 1.00 83.88 93 GLU A N 1
ATOM 767 C CA . GLU A 1 93 ? -11.079 2.098 8.082 1.00 83.88 93 GLU A CA 1
ATOM 768 C C . GLU A 1 93 ? -11.571 3.364 7.374 1.00 83.88 93 GLU A C 1
ATOM 770 O O . GLU A 1 93 ? -11.787 4.382 8.027 1.00 83.88 93 GLU A O 1
ATOM 775 N N . ARG A 1 94 ? -11.791 3.318 6.055 1.00 85.56 94 ARG A N 1
ATOM 776 C CA . ARG A 1 94 ? -12.376 4.447 5.317 1.00 85.56 94 ARG A CA 1
ATOM 777 C C . ARG A 1 94 ? -13.851 4.652 5.635 1.00 85.56 94 ARG A C 1
ATOM 779 O O . ARG A 1 94 ? -14.312 5.790 5.661 1.00 85.56 94 ARG A O 1
ATOM 786 N N . VAL A 1 95 ? -14.590 3.568 5.860 1.00 82.38 95 VAL A N 1
ATOM 787 C CA . VAL A 1 95 ? -16.043 3.611 6.077 1.00 82.38 95 VAL A CA 1
ATOM 788 C C . VAL A 1 95 ? -16.377 3.908 7.540 1.00 82.38 95 VAL A C 1
ATOM 790 O O . VAL A 1 95 ? -17.301 4.674 7.819 1.00 82.38 95 VAL A O 1
ATOM 793 N N . VAL A 1 96 ? -15.593 3.383 8.484 1.00 83.56 96 VAL A N 1
ATOM 794 C CA . VAL A 1 96 ? -15.836 3.501 9.932 1.00 83.56 96 VAL A CA 1
ATOM 795 C C . VAL A 1 96 ? -16.102 4.935 10.431 1.00 83.56 96 VAL A C 1
ATOM 797 O O . VAL A 1 96 ? -17.079 5.115 11.159 1.00 83.56 96 VAL A O 1
ATOM 800 N N . PRO A 1 97 ? -15.343 5.984 10.049 1.00 83.25 97 PRO A N 1
ATOM 801 C CA . PRO A 1 97 ? -15.603 7.350 10.511 1.00 83.25 97 PRO A CA 1
ATOM 802 C C . PRO A 1 97 ? -17.015 7.847 10.182 1.00 83.25 97 PRO A C 1
ATOM 804 O O . PRO A 1 97 ? -17.655 8.481 11.021 1.00 83.25 97 PRO A O 1
ATOM 807 N N . SER A 1 98 ? -17.514 7.518 8.985 1.00 82.06 98 SER A N 1
ATOM 808 C CA . SER A 1 98 ? -18.858 7.906 8.544 1.00 82.06 98 SER A CA 1
ATOM 809 C C . SER A 1 98 ? -19.947 7.222 9.374 1.00 82.06 98 SER A C 1
ATOM 811 O O . SER A 1 98 ? -20.930 7.847 9.772 1.00 82.06 98 SER A O 1
ATOM 813 N N . VAL A 1 99 ? -19.727 5.959 9.733 1.00 79.81 99 VAL A N 1
ATOM 814 C CA . VAL A 1 99 ? -20.654 5.183 10.555 1.00 79.81 99 VAL A CA 1
ATOM 815 C C . VAL A 1 99 ? -20.692 5.712 11.986 1.00 79.81 99 VAL A C 1
ATOM 817 O O . VAL A 1 99 ? -21.766 5.928 12.540 1.00 79.81 99 VAL A O 1
ATOM 820 N N . ILE A 1 100 ? -19.536 6.035 12.565 1.00 81.56 100 ILE A N 1
ATOM 821 C CA . ILE A 1 100 ? -19.451 6.594 13.921 1.00 81.56 100 ILE A CA 1
ATOM 822 C C . ILE A 1 100 ? -20.120 7.965 14.011 1.00 81.56 100 ILE A C 1
ATOM 824 O O . ILE A 1 100 ? -20.782 8.256 15.011 1.00 81.56 100 ILE A O 1
ATOM 828 N N . SER A 1 101 ? -19.997 8.801 12.973 1.00 81.31 101 SER A N 1
ATOM 829 C CA . SER A 1 101 ? -20.674 10.101 12.950 1.00 81.31 101 SER A CA 1
ATOM 830 C C . SER A 1 101 ? -22.201 9.992 12.972 1.00 81.31 101 SER A C 1
ATOM 832 O O . SER A 1 101 ? -22.855 10.895 13.493 1.00 81.31 101 SER A O 1
ATOM 834 N N . ASN A 1 102 ? -22.759 8.876 12.492 1.00 79.75 102 ASN A N 1
ATOM 835 C CA . ASN A 1 102 ? -24.203 8.638 12.451 1.00 79.75 102 ASN A CA 1
ATOM 836 C C . ASN A 1 102 ? -24.767 8.089 13.774 1.00 79.75 102 ASN A C 1
ATOM 838 O O . ASN A 1 102 ? -25.976 8.127 13.994 1.00 79.75 102 ASN A O 1
ATOM 842 N N . ILE A 1 103 ? -23.917 7.610 14.688 1.00 79.62 103 ILE A N 1
ATOM 843 C CA . ILE A 1 103 ? -24.357 7.081 15.984 1.00 79.62 103 ILE A CA 1
ATOM 844 C C . ILE A 1 103 ? -24.733 8.247 16.915 1.00 79.62 103 ILE A C 1
ATOM 846 O O . ILE A 1 103 ? -23.897 9.121 17.152 1.00 79.62 103 ILE A O 1
ATOM 850 N N . PRO A 1 104 ? -25.928 8.276 17.535 1.00 80.31 104 PRO A N 1
ATOM 851 C CA . PRO A 1 104 ? -26.322 9.357 18.440 1.00 80.31 104 PRO A CA 1
ATOM 852 C C . PRO A 1 104 ? -25.362 9.539 19.628 1.00 80.31 104 PRO A C 1
ATOM 854 O O . PRO A 1 104 ? -24.899 8.563 20.229 1.00 80.31 104 PRO A O 1
ATOM 857 N N . GLN A 1 105 ? -25.100 10.798 20.001 1.00 75.38 105 GLN A N 1
ATOM 858 C CA . GLN A 1 105 ? -24.175 11.205 21.080 1.00 75.38 105 GLN A CA 1
ATOM 859 C C . GLN A 1 105 ? -24.512 10.608 22.453 1.00 75.38 105 GLN A C 1
ATOM 861 O O . GLN A 1 105 ? -23.620 10.338 23.247 1.00 75.38 105 GLN A O 1
ATOM 866 N N . THR A 1 106 ? -25.791 10.364 22.718 1.00 74.81 106 THR A N 1
ATOM 867 C CA . THR A 1 106 ? -26.305 9.869 24.003 1.00 74.81 106 THR A CA 1
ATOM 868 C C . THR A 1 106 ? -26.529 8.357 24.030 1.00 74.81 106 THR A C 1
ATOM 870 O O . THR A 1 106 ? -27.005 7.821 25.029 1.00 74.81 106 THR A O 1
ATOM 873 N N . SER A 1 107 ? -26.229 7.649 22.938 1.00 77.56 107 SER A N 1
ATOM 874 C CA . SER A 1 107 ? -26.521 6.220 22.835 1.00 77.56 107 SER A CA 1
ATOM 875 C C . SER A 1 107 ? -25.494 5.360 23.579 1.00 77.56 107 SER A C 1
ATOM 877 O O . SER A 1 107 ? -24.293 5.612 23.524 1.00 77.56 107 SER A O 1
ATOM 879 N N . ILE A 1 108 ? -25.960 4.268 24.197 1.00 78.44 108 ILE A N 1
ATOM 880 C CA . ILE A 1 108 ? -25.099 3.217 24.779 1.00 78.44 108 ILE A CA 1
ATOM 881 C C . ILE A 1 108 ? -24.161 2.632 23.708 1.00 78.44 108 ILE A C 1
ATOM 883 O O . ILE A 1 108 ? -23.028 2.266 23.989 1.00 78.44 108 ILE A O 1
ATOM 887 N N . ARG A 1 109 ? -24.589 2.613 22.440 1.00 77.94 109 ARG A N 1
ATOM 888 C CA . ARG A 1 109 ? -23.767 2.147 21.313 1.00 77.94 109 ARG A CA 1
ATOM 889 C C . ARG A 1 109 ? -22.486 2.963 21.154 1.00 77.94 109 ARG A C 1
ATOM 891 O O . ARG A 1 109 ? -21.451 2.411 20.814 1.00 77.94 109 ARG A O 1
ATOM 898 N N . ARG A 1 110 ? -22.516 4.260 21.466 1.00 79.94 110 ARG A N 1
ATOM 899 C CA . ARG A 1 110 ? -21.328 5.112 21.389 1.00 79.94 110 ARG A CA 1
ATOM 900 C C . ARG A 1 110 ? -20.258 4.740 22.413 1.00 79.94 110 ARG A C 1
ATOM 902 O O . ARG A 1 110 ? -19.080 4.809 22.077 1.00 79.94 110 ARG A O 1
ATOM 909 N N . SER A 1 111 ? -20.635 4.340 23.630 1.00 81.81 111 SER A N 1
ATOM 910 C CA . SER A 1 111 ? -19.650 3.878 24.618 1.00 81.81 111 SER A CA 1
ATOM 911 C C . SER A 1 111 ? -19.057 2.523 24.228 1.00 81.81 111 SER A C 1
ATOM 913 O O . SER A 1 111 ? -17.855 2.321 24.389 1.00 81.81 111 SER A O 1
ATOM 915 N N . VAL A 1 112 ? -19.862 1.634 23.633 1.00 82.88 112 VAL A N 1
ATOM 916 C CA . VAL A 1 112 ? -19.381 0.356 23.081 1.00 82.88 112 VAL A CA 1
ATOM 917 C C . VAL A 1 112 ? -18.404 0.595 21.924 1.00 82.88 112 VAL A C 1
ATOM 919 O O . VAL A 1 112 ? -17.304 0.049 21.937 1.00 82.88 112 VAL A O 1
ATOM 922 N N . VAL A 1 113 ? -18.742 1.473 20.976 1.00 83.94 113 VAL A N 1
ATOM 923 C CA . VAL A 1 113 ? -17.847 1.861 19.874 1.00 83.94 113 VAL A CA 1
ATOM 924 C C . VAL A 1 113 ? -16.567 2.525 20.383 1.00 83.94 113 VAL A C 1
ATOM 926 O O . VAL A 1 113 ? -15.493 2.241 19.861 1.00 83.94 113 VAL A O 1
ATOM 929 N N . ALA A 1 114 ? -16.641 3.371 21.415 1.00 84.00 114 ALA A N 1
ATOM 930 C CA . ALA A 1 114 ? -15.457 3.991 22.010 1.00 84.00 114 ALA A CA 1
ATOM 931 C C . ALA A 1 114 ? -14.508 2.948 22.627 1.00 84.00 114 ALA A C 1
ATOM 933 O O . ALA A 1 114 ? -13.306 2.998 22.378 1.00 84.00 114 ALA A O 1
ATOM 934 N N . SER A 1 115 ? -15.045 1.960 23.350 1.00 85.19 115 SER A N 1
ATOM 935 C CA . SER A 1 115 ? -14.256 0.841 23.884 1.00 85.19 115 SER A CA 1
ATOM 936 C C . SER A 1 115 ? -13.626 -0.001 22.767 1.00 85.19 115 SER A C 1
ATOM 938 O O . SER A 1 115 ? -12.460 -0.380 22.851 1.00 85.19 115 SER A O 1
ATOM 940 N N . LYS A 1 116 ? -14.358 -0.235 21.673 1.00 84.00 116 LYS A N 1
ATOM 941 C CA . LYS A 1 116 ? -13.852 -0.954 20.493 1.00 84.00 116 LYS A CA 1
ATOM 942 C C . LYS A 1 116 ? -12.775 -0.170 19.740 1.00 84.00 116 LYS A C 1
ATOM 944 O O . LYS A 1 116 ? -11.839 -0.761 19.212 1.00 84.00 116 LYS A O 1
ATOM 949 N N . MET A 1 117 ? -12.864 1.156 19.725 1.00 84.38 117 MET A N 1
ATOM 950 C CA . MET A 1 117 ? -11.820 2.028 19.185 1.00 84.38 117 MET A CA 1
ATOM 951 C C . MET A 1 117 ? -10.542 2.002 20.025 1.00 84.38 117 MET A C 1
ATOM 953 O O . MET A 1 117 ? -9.440 2.021 19.480 1.00 84.38 117 MET A O 1
ATOM 957 N N . GLU A 1 118 ? -10.676 1.915 21.345 1.00 86.06 118 GLU A N 1
ATOM 958 C CA . GLU A 1 118 ? -9.537 1.714 22.238 1.00 86.06 118 GLU A CA 1
ATOM 959 C C . GLU A 1 118 ? -8.876 0.348 21.990 1.00 86.06 118 GLU A C 1
ATOM 961 O O . GLU A 1 118 ? -7.662 0.273 21.804 1.00 86.06 118 GLU A O 1
ATOM 966 N N . GLU A 1 119 ? -9.678 -0.714 21.850 1.00 85.50 119 GLU A N 1
ATOM 967 C CA . GLU A 1 119 ? -9.219 -2.049 21.443 1.00 85.50 119 GLU A CA 1
ATOM 968 C C . GLU A 1 119 ? -8.471 -2.015 20.094 1.00 85.50 119 GLU A C 1
ATOM 970 O O . GLU A 1 119 ? -7.388 -2.589 19.968 1.00 85.50 119 GLU A O 1
ATOM 975 N N . LEU A 1 120 ? -8.987 -1.282 19.099 1.00 87.31 120 LEU A N 1
ATOM 976 C CA . LEU A 1 120 ? -8.310 -1.088 17.810 1.00 87.31 120 LEU A CA 1
ATOM 977 C C . LEU A 1 120 ? -6.962 -0.381 17.951 1.00 87.31 120 LEU A C 1
ATOM 979 O O . LEU A 1 120 ? -6.008 -0.757 17.268 1.00 87.31 120 LEU A O 1
ATOM 983 N N . ASN A 1 121 ? -6.857 0.615 18.831 1.00 88.69 121 ASN A N 1
ATOM 984 C CA . ASN A 1 121 ? -5.591 1.295 19.090 1.00 88.69 121 ASN A CA 1
ATOM 985 C C . ASN A 1 121 ? -4.553 0.348 19.699 1.00 88.69 121 ASN A C 1
ATOM 987 O O . ASN A 1 121 ? -3.404 0.362 19.255 1.00 88.69 121 ASN A O 1
ATOM 991 N N . TYR A 1 122 ? -4.948 -0.521 20.632 1.00 88.81 122 TYR A N 1
ATOM 992 C CA . TYR A 1 122 ? -4.054 -1.552 21.168 1.00 88.81 122 TYR A CA 1
ATOM 993 C C . TYR A 1 122 ? -3.591 -2.533 20.085 1.00 88.81 122 TYR A C 1
ATOM 995 O O . TYR A 1 122 ? -2.402 -2.843 19.995 1.00 88.81 122 TYR A O 1
ATOM 1003 N N . ILE A 1 123 ? -4.501 -2.983 19.214 1.00 87.44 123 ILE A N 1
ATOM 1004 C CA . ILE A 1 123 ? -4.152 -3.874 18.099 1.00 87.44 123 ILE A CA 1
ATOM 1005 C C . ILE A 1 123 ? -3.191 -3.178 17.123 1.00 87.44 123 ILE A C 1
ATOM 1007 O O . ILE A 1 123 ? -2.226 -3.790 16.667 1.00 87.44 123 ILE A O 1
ATOM 1011 N N . ASN A 1 124 ? -3.411 -1.895 16.825 1.00 87.50 124 ASN A N 1
ATOM 1012 C CA . ASN A 1 124 ? -2.526 -1.105 15.968 1.00 87.50 124 ASN A CA 1
ATOM 1013 C C . ASN A 1 124 ? -1.118 -0.981 16.558 1.00 87.50 124 ASN A C 1
ATOM 1015 O O . ASN A 1 124 ? -0.143 -1.208 15.844 1.00 87.50 124 ASN A O 1
ATOM 1019 N N . GLN A 1 125 ? -1.012 -0.696 17.857 1.00 89.56 125 GLN A N 1
ATOM 1020 C CA . GLN A 1 125 ? 0.274 -0.639 18.552 1.00 89.56 125 GLN A CA 1
ATOM 1021 C C . GLN A 1 125 ? 1.004 -1.985 18.495 1.00 89.56 125 GLN A C 1
ATOM 1023 O O . GLN A 1 125 ? 2.170 -2.019 18.112 1.00 89.56 125 GLN A O 1
ATOM 1028 N N . ALA A 1 126 ? 0.311 -3.097 18.757 1.00 86.06 126 ALA A N 1
ATOM 1029 C CA . ALA A 1 126 ? 0.898 -4.436 18.674 1.00 86.06 126 ALA A CA 1
ATOM 1030 C C . ALA A 1 126 ? 1.378 -4.788 17.250 1.00 86.06 126 ALA A C 1
ATOM 1032 O O . ALA A 1 126 ? 2.437 -5.393 17.070 1.00 86.06 126 ALA A O 1
ATOM 1033 N N . ILE A 1 127 ? 0.625 -4.387 16.217 1.00 85.12 127 ILE A N 1
ATOM 1034 C CA . ILE A 1 127 ? 1.031 -4.547 14.812 1.00 85.12 127 ILE A CA 1
ATOM 1035 C C . ILE A 1 127 ? 2.293 -3.727 14.521 1.00 85.12 127 ILE A C 1
ATOM 1037 O O . ILE A 1 127 ? 3.201 -4.224 13.851 1.00 85.12 127 ILE A O 1
ATOM 1041 N N . ASP A 1 128 ? 2.357 -2.486 14.997 1.00 86.56 128 ASP A N 1
ATOM 1042 C CA . ASP A 1 128 ? 3.492 -1.594 14.763 1.00 86.56 128 ASP A CA 1
ATOM 1043 C C . ASP A 1 128 ? 4.747 -2.039 15.516 1.00 86.56 128 ASP A C 1
ATOM 1045 O O . ASP A 1 128 ? 5.845 -1.965 14.963 1.00 86.56 128 ASP A O 1
ATOM 1049 N N . GLU A 1 129 ? 4.605 -2.552 16.736 1.00 85.62 129 GLU A N 1
ATOM 1050 C CA . GLU A 1 129 ? 5.694 -3.159 17.504 1.00 85.62 129 GLU A CA 1
ATOM 1051 C C . GLU A 1 129 ? 6.261 -4.380 16.787 1.00 85.62 129 GLU A C 1
ATOM 1053 O O . GLU A 1 129 ? 7.466 -4.428 16.526 1.00 85.62 129 GLU A O 1
ATOM 1058 N N . LEU A 1 130 ? 5.399 -5.310 16.358 1.00 82.62 130 LEU A N 1
ATOM 1059 C CA . LEU A 1 130 ? 5.835 -6.464 15.574 1.00 82.62 130 LEU A CA 1
ATOM 1060 C C . LEU A 1 130 ? 6.502 -6.025 14.268 1.00 82.62 130 LEU A C 1
ATOM 1062 O O . LEU A 1 130 ? 7.526 -6.581 13.887 1.00 82.62 130 LEU A O 1
ATOM 1066 N N . LYS A 1 131 ? 5.983 -5.014 13.566 1.00 78.62 131 LYS A N 1
ATOM 1067 C CA . LYS A 1 131 ? 6.621 -4.502 12.342 1.00 78.62 131 LYS A CA 1
ATOM 1068 C C . LYS A 1 131 ? 7.991 -3.876 12.610 1.00 78.62 131 LYS A C 1
ATOM 1070 O O . LYS A 1 131 ? 8.915 -4.126 11.839 1.00 78.62 131 LYS A O 1
ATOM 1075 N N . LYS A 1 132 ? 8.136 -3.088 13.680 1.00 80.25 132 LYS A N 1
ATOM 1076 C CA . LYS A 1 132 ? 9.405 -2.445 14.065 1.00 80.25 132 LYS A CA 1
ATOM 1077 C C . LYS A 1 132 ? 10.462 -3.467 14.469 1.00 80.25 132 LYS A C 1
ATOM 1079 O O . LYS A 1 132 ? 11.609 -3.345 14.052 1.00 80.25 132 LYS A O 1
ATOM 1084 N N . GLU A 1 133 ? 10.079 -4.498 15.214 1.00 71.19 133 GLU A N 1
ATOM 1085 C CA . GLU A 1 133 ? 10.983 -5.588 15.597 1.00 71.19 133 GLU A CA 1
ATOM 1086 C C . GLU A 1 133 ? 11.494 -6.381 14.373 1.00 71.19 133 GLU A C 1
ATOM 1088 O O . GLU A 1 133 ? 12.567 -6.978 14.406 1.00 71.19 133 GLU A O 1
ATOM 1093 N N . ASN A 1 134 ? 10.751 -6.344 13.262 1.00 66.75 134 ASN A N 1
ATOM 1094 C CA . ASN A 1 134 ? 11.035 -7.079 12.028 1.00 66.75 134 ASN A CA 1
ATOM 1095 C C . ASN A 1 134 ? 11.837 -6.290 10.971 1.00 66.75 134 ASN A C 1
ATOM 1097 O O . ASN A 1 134 ? 12.012 -6.778 9.854 1.00 66.75 134 ASN A O 1
ATOM 1101 N N . LEU A 1 135 ? 12.387 -5.111 11.297 1.00 61.34 135 LEU A N 1
ATOM 1102 C CA . LEU A 1 135 ? 13.290 -4.357 10.401 1.00 61.34 135 LEU A CA 1
ATOM 1103 C C . LEU A 1 135 ? 14.526 -5.172 9.946 1.00 61.34 135 LEU A C 1
ATOM 1105 O O . LEU A 1 135 ? 15.123 -4.870 8.912 1.00 61.34 135 LEU A O 1
ATOM 1109 N N . ASN A 1 136 ? 14.849 -6.259 10.654 1.00 58.59 136 ASN A N 1
ATOM 1110 C CA . ASN A 1 136 ? 15.979 -7.152 10.384 1.00 58.59 136 ASN A CA 1
ATOM 1111 C C . ASN A 1 136 ? 15.670 -8.330 9.430 1.00 58.59 136 ASN A C 1
ATOM 1113 O O . ASN A 1 136 ? 16.387 -9.323 9.435 1.00 58.59 136 ASN A O 1
ATOM 1117 N N . HIS A 1 137 ? 14.645 -8.206 8.579 1.00 54.44 137 HIS A N 1
ATOM 1118 C CA . HIS A 1 137 ? 14.380 -9.063 7.405 1.00 54.44 137 HIS A CA 1
ATOM 1119 C C . HIS A 1 137 ? 14.019 -10.540 7.628 1.00 54.44 137 HIS A C 1
ATOM 1121 O O . HIS A 1 137 ? 13.757 -11.222 6.639 1.00 54.44 137 HIS A O 1
ATOM 1127 N N . ASP A 1 138 ? 13.889 -11.022 8.864 1.00 57.22 138 ASP A N 1
ATOM 1128 C CA . ASP A 1 138 ? 13.481 -12.409 9.112 1.00 57.22 138 ASP A CA 1
ATOM 1129 C C . ASP A 1 138 ? 12.189 -12.480 9.933 1.00 57.22 138 ASP A C 1
ATOM 1131 O O . ASP A 1 138 ? 12.166 -12.471 11.167 1.00 57.22 138 ASP A O 1
ATOM 1135 N N . LEU A 1 139 ? 11.063 -12.531 9.221 1.00 63.12 139 LEU A N 1
ATOM 1136 C CA . LEU A 1 139 ? 9.777 -12.863 9.819 1.00 63.12 139 LEU A CA 1
ATOM 1137 C C . LEU A 1 139 ? 9.759 -14.368 10.098 1.00 63.12 139 LEU A C 1
ATOM 1139 O O . LEU A 1 139 ? 9.325 -15.157 9.255 1.00 63.12 139 LEU A O 1
ATOM 1143 N N . SER A 1 140 ? 10.194 -14.753 11.302 1.00 71.81 140 SER A N 1
ATOM 1144 C CA . SER A 1 140 ? 9.984 -16.108 11.822 1.00 71.81 140 SER A CA 1
ATOM 1145 C C . SER A 1 140 ? 8.522 -16.533 11.584 1.00 71.81 140 SER A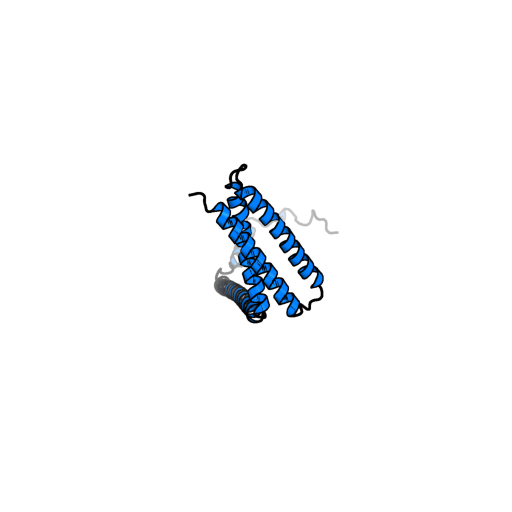 C 1
ATOM 1147 O O . SER A 1 140 ? 7.621 -15.726 11.850 1.00 71.81 140 SER A O 1
ATOM 1149 N N . PRO A 1 141 ? 8.246 -17.770 11.125 1.00 73.62 141 PRO A N 1
ATOM 1150 C CA . PRO A 1 141 ? 6.886 -18.239 10.831 1.00 73.62 141 PRO A CA 1
ATOM 1151 C C . PRO A 1 141 ? 5.888 -17.977 11.969 1.00 73.62 141 PRO A C 1
ATOM 1153 O O . PRO A 1 141 ? 4.742 -17.598 11.738 1.00 73.62 141 PRO A O 1
ATOM 1156 N N . LEU A 1 142 ? 6.347 -18.069 13.221 1.00 77.25 142 LEU A N 1
ATOM 1157 C CA . LEU A 1 142 ? 5.530 -17.786 14.400 1.00 77.25 142 LEU A CA 1
ATOM 1158 C C . LEU A 1 142 ? 5.073 -16.317 14.473 1.00 77.25 142 LEU A C 1
ATOM 1160 O O . LEU A 1 142 ? 3.919 -16.034 14.796 1.00 77.25 142 LEU A O 1
ATOM 1164 N N . LYS A 1 143 ? 5.955 -15.370 14.130 1.00 76.69 143 LYS A N 1
ATOM 1165 C CA . LYS A 1 143 ? 5.626 -13.937 14.088 1.00 76.69 143 LYS A CA 1
ATOM 1166 C C . LYS A 1 143 ? 4.640 -13.625 12.964 1.00 76.69 143 LYS A C 1
ATOM 1168 O O . LYS A 1 143 ? 3.765 -12.785 13.151 1.00 76.69 143 LYS A O 1
ATOM 1173 N N . GLN A 1 144 ? 4.728 -14.329 11.834 1.00 75.94 144 GLN A N 1
ATOM 1174 C CA . GLN A 1 144 ? 3.761 -14.187 10.739 1.00 75.94 144 GLN A CA 1
ATOM 1175 C C . GLN A 1 144 ? 2.363 -14.656 11.142 1.00 75.94 144 GLN A C 1
ATOM 1177 O O . GLN A 1 144 ? 1.379 -13.993 10.817 1.00 75.94 144 GLN A O 1
ATOM 1182 N N . VAL A 1 145 ? 2.269 -15.768 11.875 1.00 81.88 145 VAL A N 1
ATOM 1183 C CA . VAL A 1 145 ? 0.999 -16.268 12.421 1.00 81.88 145 VAL A CA 1
ATOM 1184 C C . VAL A 1 145 ? 0.413 -15.279 13.430 1.00 81.88 145 VAL A C 1
ATOM 1186 O O . VAL A 1 145 ? -0.765 -14.941 13.335 1.00 81.88 145 VAL A O 1
ATOM 1189 N N . SER A 1 146 ? 1.235 -14.753 14.343 1.00 83.31 146 SER A N 1
ATOM 1190 C CA . SER A 1 146 ? 0.803 -13.735 15.312 1.00 83.31 146 SER A CA 1
ATOM 1191 C C . SER A 1 146 ? 0.293 -12.463 14.621 1.00 83.31 146 SER A C 1
ATOM 1193 O O . SER A 1 146 ? -0.808 -11.991 14.902 1.00 83.31 146 SER A O 1
ATOM 1195 N N . LEU A 1 147 ? 1.034 -11.954 13.631 1.00 83.44 147 LEU A N 1
ATOM 1196 C CA . LEU A 1 147 ? 0.632 -10.783 12.851 1.00 83.44 147 LEU A CA 1
ATOM 1197 C C . LEU A 1 147 ? -0.692 -11.016 12.106 1.00 83.44 147 LEU A C 1
ATOM 1199 O O . LEU A 1 147 ? -1.557 -10.141 12.074 1.00 83.44 147 LEU A O 1
ATOM 1203 N N . ARG A 1 148 ? -0.876 -12.213 11.543 1.00 83.62 148 ARG A N 1
ATOM 1204 C CA . ARG A 1 148 ? -2.123 -12.618 10.885 1.00 83.62 148 ARG A CA 1
ATOM 1205 C C . ARG A 1 148 ? -3.292 -12.626 11.865 1.00 83.62 148 ARG A C 1
ATOM 1207 O O . ARG A 1 148 ? -4.357 -12.116 11.531 1.00 83.62 148 ARG A O 1
ATOM 1214 N N . GLN A 1 149 ? -3.087 -13.141 13.076 1.00 85.81 149 GLN A N 1
ATOM 1215 C CA . GLN A 1 149 ? -4.108 -13.127 14.122 1.00 85.81 149 GLN A CA 1
ATOM 1216 C C . GLN A 1 149 ? -4.499 -11.696 14.508 1.00 85.81 149 GLN A C 1
ATOM 1218 O O . GLN A 1 149 ? -5.685 -11.409 14.652 1.00 85.81 149 GLN A O 1
ATOM 1223 N N . LEU A 1 150 ? -3.529 -10.781 14.614 1.00 87.50 150 LEU A N 1
ATOM 1224 C CA . LEU A 1 150 ? -3.809 -9.367 14.874 1.00 87.50 150 LEU A CA 1
ATOM 1225 C C . LEU A 1 150 ? -4.622 -8.729 13.744 1.00 87.50 150 LEU A C 1
ATOM 1227 O O . LEU A 1 150 ? -5.554 -7.979 14.023 1.00 87.50 150 LEU A O 1
ATOM 1231 N N . TYR A 1 151 ? -4.333 -9.054 12.480 1.00 87.12 151 TYR A N 1
ATOM 1232 C CA . TYR A 1 151 ? -5.141 -8.572 11.357 1.00 87.12 151 TYR A CA 1
ATOM 1233 C C . TYR A 1 151 ? -6.569 -9.115 11.365 1.00 87.12 151 TYR A C 1
ATOM 1235 O O . TYR A 1 151 ? -7.505 -8.351 11.137 1.00 87.12 151 TYR A O 1
ATOM 1243 N N . ILE A 1 152 ? -6.747 -10.403 11.661 1.00 87.81 152 ILE A N 1
ATOM 1244 C CA . ILE A 1 152 ? -8.074 -11.018 11.788 1.00 87.81 152 ILE A CA 1
ATOM 1245 C C . ILE A 1 152 ? -8.860 -10.347 12.920 1.00 87.81 152 ILE A C 1
ATOM 1247 O O . ILE A 1 152 ? -10.008 -9.954 12.722 1.00 87.81 152 ILE A O 1
ATOM 1251 N N . ASN A 1 153 ? -8.233 -10.159 14.084 1.00 88.19 153 ASN A N 1
ATOM 1252 C CA . ASN A 1 153 ? -8.862 -9.491 15.221 1.00 88.19 153 ASN A CA 1
ATOM 1253 C C . ASN A 1 153 ? -9.238 -8.045 14.873 1.00 88.19 153 ASN A C 1
ATOM 1255 O O . ASN A 1 153 ? -10.356 -7.629 15.154 1.00 88.19 153 ASN A O 1
ATOM 1259 N N . LYS A 1 154 ? -8.354 -7.307 14.188 1.00 88.69 154 LYS A N 1
ATOM 1260 C CA . LYS A 1 154 ? -8.633 -5.940 13.731 1.00 88.69 154 LYS A CA 1
ATOM 1261 C C . LYS A 1 154 ? -9.857 -5.883 12.818 1.00 88.69 154 LYS A C 1
ATOM 1263 O O . LYS A 1 154 ? -10.719 -5.033 13.015 1.00 88.69 154 LYS A O 1
ATOM 1268 N N . LEU A 1 155 ? -9.950 -6.789 11.844 1.00 87.19 155 LEU A N 1
ATOM 1269 C CA . LEU A 1 155 ? -11.102 -6.870 10.943 1.00 87.19 155 LEU A CA 1
ATOM 1270 C C . LEU A 1 155 ? -12.394 -7.180 11.686 1.00 87.19 155 LEU A C 1
ATOM 1272 O O . LEU A 1 155 ? -13.399 -6.527 11.429 1.00 87.19 155 LEU A O 1
ATOM 1276 N N . LYS A 1 156 ? -12.359 -8.124 12.629 1.00 88.31 156 LYS A N 1
ATOM 1277 C CA . LYS A 1 156 ? -13.523 -8.456 13.449 1.00 88.31 156 LYS A CA 1
ATOM 1278 C C . LYS A 1 156 ? -14.000 -7.244 14.251 1.00 88.31 156 LYS A C 1
ATOM 1280 O O . LYS A 1 156 ? -15.180 -6.926 14.226 1.00 88.31 156 LYS A O 1
ATOM 1285 N N . THR A 1 157 ? -13.088 -6.521 14.895 1.00 84.06 157 THR A N 1
ATOM 1286 C CA . THR A 1 157 ? -13.440 -5.318 15.661 1.00 84.06 157 THR A CA 1
ATOM 1287 C C . THR A 1 157 ? -13.982 -4.203 14.760 1.00 84.06 157 THR A C 1
ATOM 1289 O O . THR A 1 157 ? -14.926 -3.517 15.144 1.00 84.06 157 THR A O 1
ATOM 1292 N N . LEU A 1 158 ? -13.436 -4.030 13.550 1.00 84.38 158 LEU A N 1
ATOM 1293 C CA . LEU A 1 158 ? -13.966 -3.077 12.565 1.00 84.38 158 LEU A CA 1
ATOM 1294 C C . LEU A 1 158 ? -15.368 -3.473 12.082 1.00 84.38 158 LEU A C 1
ATOM 1296 O O . LEU A 1 158 ? -16.234 -2.607 11.978 1.00 84.38 158 LEU A O 1
ATOM 1300 N N . GLN A 1 159 ? -15.605 -4.761 11.832 1.00 86.19 159 GLN A N 1
ATOM 1301 C CA . GLN A 1 159 ? -16.923 -5.285 11.480 1.00 86.19 159 GLN A CA 1
ATOM 1302 C C . GLN A 1 159 ? -17.931 -5.050 12.612 1.00 86.19 159 GLN A C 1
ATOM 1304 O O . GLN A 1 159 ? -18.995 -4.496 12.356 1.00 86.19 159 GLN A O 1
ATOM 1309 N N . ASP A 1 160 ? -17.572 -5.364 13.860 1.00 83.62 160 ASP A N 1
ATOM 1310 C CA . ASP A 1 160 ? -18.430 -5.132 15.029 1.00 83.62 160 ASP A CA 1
ATOM 1311 C C . ASP A 1 160 ? -18.819 -3.643 15.165 1.00 83.62 160 ASP A C 1
ATOM 1313 O O . ASP A 1 160 ? -19.943 -3.321 15.557 1.00 83.62 160 ASP A O 1
ATOM 1317 N N . ILE A 1 161 ? -17.903 -2.716 14.849 1.00 81.62 161 ILE A N 1
ATOM 1318 C CA . ILE A 1 161 ? -18.184 -1.269 14.850 1.00 81.62 161 ILE A CA 1
ATOM 1319 C C . ILE A 1 161 ? -19.173 -0.899 13.740 1.00 81.62 161 ILE A C 1
ATOM 1321 O O . ILE A 1 161 ? -20.078 -0.095 13.981 1.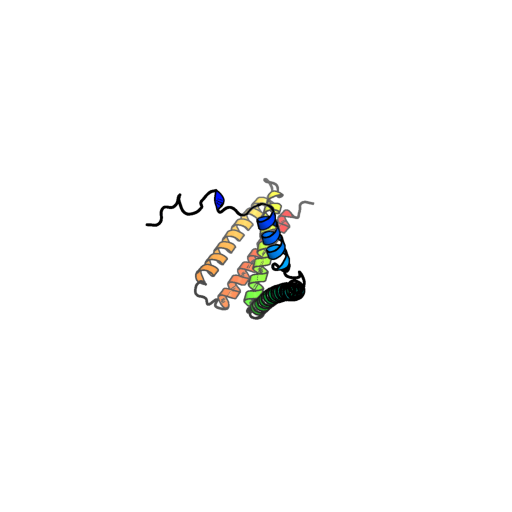00 81.62 161 ILE A O 1
ATOM 1325 N N . LEU A 1 162 ? -19.013 -1.464 12.540 1.00 81.19 162 LEU A N 1
ATOM 1326 C CA . LEU A 1 162 ? -19.938 -1.220 11.435 1.00 81.19 162 LEU A CA 1
ATOM 1327 C C . LEU A 1 162 ? -21.335 -1.759 11.743 1.00 81.19 162 LEU A C 1
ATOM 1329 O O . LEU A 1 162 ? -22.301 -1.013 11.619 1.00 81.19 162 LEU A O 1
ATOM 1333 N N . GLU A 1 163 ? -21.441 -2.992 12.237 1.00 82.50 163 GLU A N 1
ATOM 1334 C CA . GLU A 1 163 ? -22.719 -3.602 12.617 1.00 82.50 163 GLU A CA 1
ATOM 1335 C C . GLU A 1 163 ? -23.455 -2.756 13.668 1.00 82.50 163 GLU A C 1
ATOM 1337 O O . GLU A 1 163 ? -24.666 -2.563 13.588 1.00 82.50 163 GLU A O 1
ATOM 1342 N N . GLN A 1 164 ? -22.740 -2.159 14.626 1.00 76.00 164 GLN A N 1
ATOM 1343 C CA . GLN A 1 164 ? -23.350 -1.279 15.631 1.00 76.00 164 GLN A CA 1
ATOM 1344 C C . GLN A 1 164 ? -23.906 0.032 15.058 1.00 76.00 164 GLN A C 1
ATOM 1346 O O . GLN A 1 164 ? -24.815 0.622 15.660 1.00 76.00 164 GLN A O 1
ATOM 1351 N N . GLY A 1 165 ? -23.377 0.493 13.924 1.00 61.97 165 GLY A N 1
ATOM 1352 C CA . GLY A 1 165 ? -23.848 1.694 13.242 1.00 61.97 165 GLY A CA 1
ATOM 1353 C C . GLY A 1 165 ? -24.772 1.447 12.044 1.00 61.97 165 GLY A C 1
ATOM 1354 O O . GLY A 1 165 ? -25.457 2.381 11.646 1.00 61.97 165 GLY A O 1
ATOM 1355 N N . GLU A 1 166 ? -24.868 0.223 11.517 1.00 60.47 166 GLU A N 1
ATOM 1356 C CA . GLU A 1 166 ? -25.833 -0.150 10.467 1.00 60.47 166 GLU A CA 1
ATOM 1357 C C . GLU A 1 166 ? -27.275 -0.280 10.984 1.00 60.47 166 GLU A C 1
ATOM 1359 O O . GLU A 1 166 ? -28.221 -0.119 10.216 1.00 60.47 166 GLU A O 1
ATOM 1364 N N . VAL A 1 167 ? -27.483 -0.505 12.290 1.00 54.59 167 VAL A N 1
ATOM 1365 C CA . VAL A 1 167 ? -28.828 -0.650 12.897 1.00 54.59 167 VAL A CA 1
ATOM 1366 C C . VAL A 1 167 ? -29.517 0.713 13.102 1.00 54.59 167 VAL A C 1
ATOM 1368 O O . VAL A 1 167 ? -30.081 0.999 14.162 1.00 54.59 167 VAL A O 1
ATOM 1371 N N . THR A 1 168 ? -29.440 1.579 12.096 1.00 46.53 168 THR A N 1
ATOM 1372 C CA . THR A 1 168 ? -30.277 2.767 11.912 1.00 46.53 168 THR A CA 1
ATOM 1373 C C . THR A 1 168 ? -30.997 2.632 10.571 1.00 46.53 168 THR A C 1
ATOM 1375 O O . THR A 1 168 ? -30.656 3.308 9.602 1.00 46.53 168 THR A O 1
ATOM 1378 N N . ILE A 1 169 ? -31.966 1.719 10.516 1.00 41.72 169 ILE A N 1
ATOM 1379 C CA . ILE A 1 169 ? -33.088 1.772 9.571 1.00 41.72 169 ILE A CA 1
ATOM 1380 C C . ILE A 1 169 ? -34.356 1.825 10.414 1.00 41.72 169 ILE A C 1
ATOM 1382 O O . ILE A 1 169 ? -34.441 1.015 11.367 1.00 41.72 169 ILE A O 1
#

Foldseek 3Di:
DPDPVPPDDPVNDDPPVVVVVVVVVVVVPPDPPPPDDPPPVVVVVVVVVVVVVVVVVVVVVVCVVVVVVCVQVPDDPLVVLLVVLVVLLVVLVVCLVVLLVQDDPPDPLNVVLVVLVVVLVVLVVVLVVLVVVCPVPDCDPVSSVVNSVSSVVNNVSSVVSNVSSVPPD